Protein AF-A0A961Y3P7-F1 (afdb_monomer)

Foldseek 3Di:
DPQDQLVVQPQAARQFLAHLVLCVLLVVLLVLLVCCLVPVVSLVVNLVDDDDDPLRCLVPVPDPRSVVSVSSLVVGDCLLNVQLVVLSVVLRVLSNVLSVVLNVCSVVVVSPVNVVSSVVNSVVSVVSSVSNVCSSNPNPSPPPPPPPPVPVVVVVVVVVPD

Structure (mmCIF, N/CA/C/O backbone):
data_AF-A0A961Y3P7-F1
#
_entry.id   AF-A0A961Y3P7-F1
#
loop_
_atom_site.group_PDB
_atom_site.id
_atom_site.type_symbol
_atom_site.label_atom_id
_atom_site.label_alt_id
_atom_site.label_comp_id
_atom_site.label_asym_id
_atom_site.label_entity_id
_atom_site.label_seq_id
_atom_site.pdbx_PDB_ins_code
_atom_site.Cartn_x
_atom_site.Cartn_y
_atom_site.Cartn_z
_atom_site.occupancy
_atom_site.B_iso_or_equiv
_atom_site.auth_seq_id
_atom_site.auth_comp_id
_atom_site.auth_asym_id
_atom_site.auth_atom_id
_atom_site.pdbx_PDB_model_num
ATOM 1 N N . MET A 1 1 ? 9.557 -11.667 -30.161 1.00 39.66 1 MET A N 1
ATOM 2 C CA . MET A 1 1 ? 8.606 -10.535 -30.118 1.00 39.66 1 MET A CA 1
ATOM 3 C C . MET A 1 1 ? 9.406 -9.276 -29.816 1.00 39.66 1 MET A C 1
ATOM 5 O O . MET A 1 1 ? 10.304 -9.382 -28.987 1.00 39.66 1 MET A O 1
ATOM 9 N N . PRO A 1 2 ? 9.182 -8.136 -30.489 1.00 46.34 2 PRO A N 1
ATOM 10 C CA . PRO A 1 2 ? 9.812 -6.886 -30.076 1.00 46.34 2 PRO A CA 1
ATOM 11 C C . PRO A 1 2 ? 9.304 -6.520 -28.675 1.00 46.34 2 PRO A C 1
ATOM 13 O O . PRO A 1 2 ? 8.097 -6.495 -28.451 1.00 46.34 2 PRO A O 1
ATOM 16 N N . VAL A 1 3 ? 10.219 -6.294 -27.732 1.00 52.75 3 VAL A N 1
ATOM 17 C CA . VAL A 1 3 ? 9.878 -5.805 -26.389 1.00 52.75 3 VAL A CA 1
ATOM 18 C C . VAL A 1 3 ? 9.357 -4.379 -26.564 1.00 52.75 3 VAL A C 1
ATOM 20 O O . VAL A 1 3 ? 10.079 -3.523 -27.085 1.00 52.75 3 VAL A O 1
ATOM 23 N N . ALA A 1 4 ? 8.090 -4.140 -26.222 1.00 57.50 4 ALA A N 1
ATOM 24 C CA . ALA A 1 4 ? 7.520 -2.798 -26.235 1.00 57.50 4 ALA A CA 1
ATOM 25 C C . ALA A 1 4 ? 8.372 -1.888 -25.338 1.00 57.50 4 ALA A C 1
ATOM 27 O O . ALA A 1 4 ? 8.788 -2.291 -24.251 1.00 57.50 4 ALA A O 1
ATOM 28 N N . ARG A 1 5 ? 8.685 -0.672 -25.797 1.00 72.94 5 ARG A N 1
ATOM 29 C CA . ARG A 1 5 ? 9.415 0.282 -24.954 1.00 72.94 5 ARG A CA 1
ATOM 30 C C . ARG A 1 5 ? 8.446 0.766 -23.876 1.00 72.94 5 ARG A C 1
ATOM 32 O O . ARG A 1 5 ? 7.313 1.085 -24.208 1.00 72.94 5 ARG A O 1
ATOM 39 N N . PHE A 1 6 ? 8.881 0.886 -22.620 1.00 83.88 6 PHE A N 1
ATOM 40 C CA . PHE A 1 6 ? 8.002 1.290 -21.505 1.00 83.88 6 PHE A CA 1
ATOM 41 C C . PHE A 1 6 ? 7.216 2.576 -21.771 1.00 83.88 6 PHE A C 1
ATOM 43 O O . PHE A 1 6 ? 6.060 2.676 -21.394 1.00 83.88 6 PHE A O 1
ATOM 50 N N . LYS A 1 7 ? 7.817 3.528 -22.496 1.00 80.38 7 LYS A N 1
ATOM 51 C CA . LYS A 1 7 ? 7.170 4.779 -22.923 1.00 80.38 7 LYS A CA 1
ATOM 52 C C . LYS A 1 7 ? 5.889 4.599 -23.758 1.00 80.38 7 LYS A C 1
ATOM 54 O O . LYS A 1 7 ? 5.156 5.564 -23.927 1.00 80.38 7 LYS A O 1
ATOM 59 N N . ASP A 1 8 ? 5.683 3.418 -24.335 1.00 86.31 8 ASP A N 1
ATOM 60 C CA . ASP A 1 8 ? 4.530 3.092 -25.174 1.00 86.31 8 ASP A CA 1
ATOM 61 C C . ASP A 1 8 ? 3.420 2.393 -24.353 1.00 86.31 8 ASP A C 1
ATOM 63 O O . ASP A 1 8 ? 2.361 2.087 -24.898 1.00 86.31 8 ASP A O 1
ATOM 67 N N . VAL A 1 9 ? 3.649 2.139 -23.054 1.00 87.62 9 VAL A N 1
ATOM 68 C CA . VAL A 1 9 ? 2.677 1.553 -22.120 1.00 87.62 9 VAL A CA 1
ATOM 69 C C . VAL A 1 9 ? 2.064 2.668 -21.274 1.00 87.62 9 VAL A C 1
ATOM 71 O O . VAL A 1 9 ? 2.756 3.364 -20.533 1.00 87.62 9 VAL A O 1
ATOM 74 N N . GLU A 1 10 ? 0.752 2.851 -21.394 1.00 90.81 10 GLU A N 1
ATOM 75 C CA . GLU A 1 10 ? 0.012 3.861 -20.636 1.00 90.81 10 GLU A CA 1
ATOM 76 C C . GLU A 1 10 ? 0.104 3.607 -19.122 1.00 90.81 10 GLU A C 1
ATOM 78 O O . GLU A 1 10 ? 0.068 2.466 -18.668 1.00 90.81 10 GLU A O 1
ATOM 83 N N . GLY A 1 11 ? 0.257 4.675 -18.334 1.00 88.31 11 GLY A N 1
ATOM 84 C CA . GLY A 1 11 ? 0.336 4.598 -16.870 1.00 88.31 11 GLY A CA 1
ATOM 85 C C . GLY A 1 11 ? 1.658 4.060 -16.310 1.00 88.31 11 GLY A C 1
ATOM 86 O O . GLY A 1 11 ? 1.851 4.091 -15.097 1.00 88.31 11 GLY A O 1
ATOM 87 N N . VAL A 1 12 ? 2.584 3.615 -17.164 1.00 94.75 12 VAL A N 1
ATOM 88 C CA . VAL A 1 12 ? 3.899 3.108 -16.758 1.00 94.75 12 VAL A CA 1
ATOM 89 C C . VAL A 1 12 ? 4.964 4.189 -16.882 1.00 94.75 12 VAL A C 1
ATOM 91 O O . VAL A 1 12 ? 5.076 4.889 -17.889 1.00 94.75 12 VAL A O 1
ATOM 94 N N . HIS A 1 13 ? 5.813 4.294 -15.865 1.00 94.75 13 HIS A N 1
ATOM 95 C CA . HIS A 1 13 ? 6.936 5.211 -15.891 1.00 94.75 13 HIS A CA 1
ATOM 96 C C . HIS A 1 13 ? 8.037 4.716 -16.859 1.00 94.75 13 HIS A C 1
ATOM 98 O O . HIS A 1 13 ? 8.512 3.579 -16.751 1.00 94.75 13 HIS A O 1
ATOM 104 N N . PRO A 1 14 ? 8.503 5.562 -17.801 1.00 92.56 14 PRO A N 1
ATOM 105 C CA . PRO A 1 14 ? 9.305 5.128 -18.950 1.00 92.56 14 PRO A CA 1
ATOM 106 C C . PRO A 1 14 ? 10.715 4.637 -18.600 1.00 92.56 14 PRO A C 1
ATOM 108 O O . PRO A 1 14 ? 11.341 3.970 -19.423 1.00 92.56 14 PRO A O 1
ATOM 111 N N . GLN A 1 15 ? 11.230 4.978 -17.416 1.00 91.81 15 GLN A N 1
ATOM 112 C CA . GLN A 1 15 ? 12.548 4.540 -16.941 1.00 91.81 15 GLN A CA 1
ATOM 113 C C . GLN A 1 15 ? 12.474 3.268 -16.094 1.00 91.81 15 GLN A C 1
ATOM 115 O O . GLN A 1 15 ? 13.384 2.444 -16.143 1.00 91.81 15 GLN A O 1
ATOM 120 N N . THR A 1 16 ? 11.419 3.124 -15.295 1.00 94.56 16 THR A N 1
ATOM 121 C CA . THR A 1 16 ? 11.357 2.115 -14.229 1.00 94.56 16 THR A CA 1
ATOM 122 C C . THR A 1 16 ? 10.473 0.936 -14.603 1.00 94.56 16 THR A C 1
ATOM 124 O O . THR A 1 16 ? 10.666 -0.136 -14.048 1.00 94.56 16 THR A O 1
ATOM 127 N N . GLY A 1 17 ? 9.536 1.097 -15.545 1.00 94.81 17 GLY A N 1
ATOM 128 C CA . GLY A 1 17 ? 8.580 0.045 -15.896 1.00 94.81 17 GLY A CA 1
ATOM 129 C C . GLY A 1 17 ? 7.466 -0.146 -14.857 1.00 94.81 17 GLY A C 1
ATOM 130 O O . GLY A 1 17 ? 6.709 -1.106 -14.960 1.00 94.81 17 GLY A O 1
ATOM 131 N N . LEU A 1 18 ? 7.352 0.760 -13.876 1.00 96.50 18 LEU A N 1
ATOM 132 C CA . LEU A 1 18 ? 6.391 0.689 -12.770 1.00 96.50 18 LEU A CA 1
ATOM 133 C C . LEU A 1 18 ? 5.235 1.679 -12.968 1.00 96.50 18 LEU A C 1
ATOM 135 O O . LEU A 1 18 ? 5.447 2.785 -13.467 1.00 96.50 18 LEU A O 1
ATOM 139 N N . ALA A 1 19 ? 4.029 1.299 -12.549 1.00 96.31 19 ALA A N 1
ATOM 140 C CA . ALA A 1 19 ? 2.827 2.125 -12.616 1.00 96.31 19 ALA A CA 1
ATOM 141 C C . ALA A 1 19 ? 2.395 2.609 -11.226 1.00 96.31 19 ALA A C 1
ATOM 143 O O . ALA A 1 19 ? 2.352 1.837 -10.268 1.00 96.31 19 ALA A O 1
ATOM 144 N N . THR A 1 20 ? 2.027 3.889 -11.130 1.00 94.06 20 THR A N 1
ATOM 145 C CA . THR A 1 20 ? 1.527 4.506 -9.888 1.00 94.06 20 THR A CA 1
ATOM 146 C C . THR A 1 20 ? 0.166 3.976 -9.464 1.00 94.06 20 THR A C 1
ATOM 148 O O . THR A 1 20 ? -0.135 3.992 -8.275 1.00 94.06 20 THR A O 1
ATOM 151 N N . ASP A 1 21 ? -0.628 3.470 -10.412 1.00 95.88 21 ASP A N 1
ATOM 152 C CA . ASP A 1 21 ? -1.950 2.896 -10.149 1.00 95.88 21 ASP A CA 1
ATOM 153 C C . ASP A 1 21 ? -1.903 1.741 -9.138 1.00 95.88 21 ASP A C 1
ATOM 155 O O . ASP A 1 21 ? -2.844 1.560 -8.371 1.00 95.88 21 ASP A O 1
ATOM 159 N N . TYR A 1 22 ? -0.772 1.031 -9.041 1.00 97.31 22 TYR A N 1
ATOM 160 C CA . TYR A 1 22 ? -0.578 0.020 -8.005 1.00 97.31 22 TYR A CA 1
ATOM 161 C C . TYR A 1 22 ? -0.779 0.576 -6.591 1.00 97.31 22 TYR A C 1
ATOM 163 O O . TYR A 1 22 ? -1.322 -0.112 -5.739 1.00 97.31 22 TYR A O 1
ATOM 171 N N . LEU A 1 23 ? -0.402 1.829 -6.324 1.00 97.06 23 LEU A N 1
ATOM 172 C CA . LEU A 1 23 ? -0.528 2.416 -4.986 1.00 97.06 23 LEU A CA 1
ATOM 173 C C . LEU A 1 23 ? -1.983 2.668 -4.572 1.00 97.06 23 LEU A C 1
ATOM 175 O O . LEU A 1 23 ? -2.238 2.914 -3.396 1.00 97.06 23 LEU A O 1
ATOM 179 N N . ASN A 1 24 ? -2.942 2.598 -5.501 1.00 94.75 24 ASN A N 1
ATOM 180 C CA . ASN A 1 24 ? -4.341 2.908 -5.214 1.00 94.75 24 ASN A CA 1
ATOM 181 C C . ASN A 1 24 ? -4.946 1.969 -4.166 1.00 94.75 24 ASN A C 1
ATOM 183 O O . ASN A 1 24 ? -5.584 2.462 -3.241 1.00 94.75 24 ASN A O 1
ATOM 187 N N . HIS A 1 25 ? -4.667 0.663 -4.221 1.00 94.12 25 HIS A N 1
ATOM 188 C CA . HIS A 1 25 ? -5.220 -0.273 -3.233 1.00 94.12 25 HIS A CA 1
ATOM 189 C C . HIS A 1 25 ? -4.667 -0.053 -1.811 1.00 94.12 25 HIS A C 1
ATOM 191 O O . HIS A 1 25 ? -5.340 -0.382 -0.835 1.00 94.12 25 HIS A O 1
ATOM 197 N N . TYR A 1 26 ? -3.478 0.553 -1.677 1.00 97.81 26 TYR A N 1
ATOM 198 C CA . TYR A 1 26 ? -2.957 0.996 -0.382 1.00 97.81 26 TYR A CA 1
ATOM 199 C C . TYR A 1 26 ? -3.518 2.360 0.043 1.00 97.81 26 TYR A C 1
ATOM 201 O O . TYR A 1 26 ? -3.791 2.592 1.218 1.00 97.81 26 TYR A O 1
ATOM 209 N N . ASN A 1 27 ? -3.713 3.285 -0.898 1.00 97.12 27 ASN A N 1
ATOM 210 C CA . ASN A 1 27 ? -4.366 4.559 -0.595 1.00 97.12 27 ASN A CA 1
ATOM 211 C C . ASN A 1 27 ? -5.794 4.334 -0.074 1.00 97.12 27 ASN A C 1
ATOM 213 O O . ASN A 1 27 ? -6.220 5.022 0.847 1.00 97.12 27 ASN A O 1
ATOM 217 N N . GLU A 1 28 ? -6.513 3.353 -0.623 1.00 96.50 28 GLU A N 1
ATOM 218 C CA . GLU A 1 28 ? -7.841 2.945 -0.157 1.00 96.50 28 GLU A CA 1
ATOM 219 C C . GLU A 1 28 ? -7.825 2.463 1.299 1.00 96.50 28 GLU A C 1
ATOM 221 O O . GLU A 1 28 ? -8.610 2.969 2.102 1.00 96.50 28 GLU A O 1
ATOM 226 N N . ILE A 1 29 ? -6.900 1.569 1.677 1.00 96.88 29 ILE A N 1
ATOM 227 C CA . ILE A 1 29 ? -6.816 1.096 3.069 1.00 96.88 29 ILE A CA 1
ATOM 228 C C . ILE A 1 29 ? -6.387 2.210 4.030 1.00 96.88 29 ILE A C 1
ATOM 230 O O . ILE A 1 29 ? -6.935 2.316 5.123 1.00 96.88 29 ILE A O 1
ATOM 234 N N . VAL A 1 30 ? -5.481 3.102 3.613 1.00 97.75 30 VAL A N 1
ATOM 235 C CA . VAL A 1 30 ? -5.082 4.282 4.400 1.00 97.75 30 VAL A CA 1
ATOM 236 C C . VAL A 1 30 ? -6.268 5.223 4.625 1.00 97.75 30 VAL A C 1
ATOM 238 O O . VAL A 1 30 ? -6.436 5.734 5.728 1.00 97.75 30 VAL A O 1
ATOM 241 N N . MET A 1 31 ? -7.109 5.443 3.610 1.00 97.19 31 MET A N 1
ATOM 242 C CA . MET A 1 31 ? -8.325 6.248 3.765 1.00 97.19 31 MET A CA 1
ATOM 243 C C . MET A 1 31 ? -9.334 5.596 4.715 1.00 97.19 31 MET A C 1
ATOM 245 O O . MET A 1 31 ? -9.944 6.303 5.509 1.00 97.19 31 MET A O 1
ATOM 249 N N . LEU A 1 32 ? -9.513 4.272 4.657 1.00 97.75 32 LEU A N 1
ATOM 250 C CA . LEU A 1 32 ? -10.419 3.562 5.565 1.00 97.75 32 LEU A CA 1
ATOM 251 C C . LEU A 1 32 ? -9.906 3.559 7.010 1.00 97.75 32 LEU A C 1
ATOM 253 O O . LEU A 1 32 ? -10.683 3.808 7.928 1.00 97.75 32 LEU A O 1
ATOM 257 N N . LEU A 1 33 ? -8.603 3.343 7.214 1.00 98.06 33 LEU A N 1
ATOM 258 C CA . LEU A 1 33 ? -7.962 3.398 8.532 1.00 98.06 33 LEU A CA 1
ATOM 259 C C . LEU A 1 33 ? -8.155 4.760 9.214 1.00 98.06 33 LEU A C 1
ATOM 261 O O . LEU A 1 33 ? -8.446 4.802 10.405 1.00 98.06 33 LEU A O 1
ATOM 265 N N . ASP A 1 34 ? -8.064 5.859 8.460 1.00 98.06 34 ASP A N 1
ATOM 266 C CA . ASP A 1 34 ? -8.275 7.231 8.957 1.00 98.06 34 ASP A CA 1
ATOM 267 C C . ASP A 1 34 ? -9.689 7.460 9.519 1.00 98.06 34 ASP A C 1
ATOM 269 O O . ASP A 1 34 ? -9.892 8.305 10.390 1.00 98.06 34 ASP A O 1
ATOM 273 N N . LEU A 1 35 ? -10.675 6.676 9.067 1.00 98.00 35 LEU A N 1
ATOM 274 C CA . LEU A 1 35 ? -12.050 6.758 9.556 1.00 98.00 35 LEU A CA 1
ATOM 275 C C . LEU A 1 35 ? -12.276 5.973 10.852 1.00 98.00 35 LEU A C 1
ATOM 277 O O . LEU A 1 35 ? -13.166 6.347 11.615 1.00 98.00 35 LEU A O 1
ATOM 281 N N . VAL A 1 36 ? -11.478 4.938 11.142 1.00 98.31 36 VAL A N 1
ATOM 282 C CA . VAL A 1 36 ? -11.707 4.002 12.263 1.00 98.31 36 VAL A CA 1
ATOM 283 C C . VAL A 1 36 ? -11.878 4.693 13.627 1.00 98.31 36 VAL A C 1
ATOM 285 O O . VAL A 1 36 ? -12.805 4.327 14.348 1.00 98.31 36 VAL A O 1
ATOM 288 N N . PRO A 1 37 ? -11.089 5.719 14.014 1.00 97.88 37 PRO A N 1
ATOM 289 C CA . PRO A 1 37 ? -11.277 6.379 15.308 1.00 97.88 37 PRO A CA 1
ATOM 290 C C . PRO A 1 37 ? -12.639 7.071 15.462 1.00 97.88 37 PRO A C 1
ATOM 292 O O . PRO A 1 37 ? -13.156 7.181 16.572 1.00 97.88 37 PRO A O 1
ATOM 295 N N . ALA A 1 38 ? -13.218 7.554 14.358 1.00 97.56 38 ALA A N 1
ATOM 296 C CA . ALA A 1 38 ? -14.527 8.205 14.343 1.00 97.56 38 ALA A CA 1
ATOM 297 C C . ALA A 1 38 ? -15.675 7.225 14.041 1.00 97.56 38 ALA A C 1
ATOM 299 O O . ALA A 1 38 ? -16.805 7.460 14.469 1.00 97.56 38 ALA A O 1
ATOM 300 N N . MET A 1 39 ? -15.381 6.157 13.301 1.00 97.38 39 MET A N 1
ATOM 301 C CA . MET A 1 39 ? -1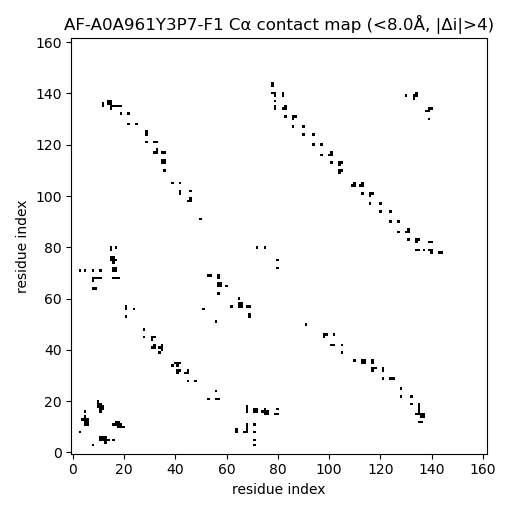6.311 5.138 12.815 1.00 97.38 39 MET A CA 1
ATOM 302 C C . MET A 1 39 ? -15.683 3.745 12.996 1.00 97.38 39 MET A C 1
ATOM 304 O O . MET A 1 39 ? -15.157 3.178 12.033 1.00 97.38 39 MET A O 1
ATOM 308 N N . PRO A 1 40 ? -15.697 3.180 14.221 1.00 96.50 40 PRO A N 1
ATOM 309 C CA . PRO A 1 40 ? -15.061 1.895 14.501 1.00 96.50 40 PRO A CA 1
ATOM 310 C C . PRO A 1 40 ? -15.588 0.739 13.644 1.00 96.50 40 PRO A C 1
ATOM 312 O O . PRO A 1 40 ? -14.856 -0.211 13.405 1.00 96.50 40 PRO A O 1
ATOM 315 N N . GLU A 1 41 ? -16.816 0.823 13.123 1.00 96.31 41 GLU A N 1
ATOM 316 C CA . GLU A 1 41 ? -17.395 -0.150 12.188 1.00 96.31 41 GLU A CA 1
ATOM 317 C C . GLU A 1 41 ? -16.598 -0.305 10.882 1.00 96.31 41 GLU A C 1
ATOM 319 O O . GLU A 1 41 ? -16.627 -1.372 10.273 1.00 96.31 41 GLU A O 1
ATOM 324 N N . CYS A 1 42 ? -15.828 0.713 10.476 1.00 97.38 42 CYS A N 1
ATOM 325 C CA . CYS A 1 42 ? -14.943 0.627 9.313 1.00 97.38 42 CYS A CA 1
ATOM 326 C C . CYS A 1 42 ? -13.844 -0.433 9.488 1.00 97.38 42 CYS A C 1
ATOM 328 O O . CYS A 1 42 ? -13.248 -0.855 8.497 1.00 97.38 42 CYS A O 1
ATOM 330 N N . ILE A 1 43 ? -13.584 -0.899 10.718 1.00 97.94 43 ILE A N 1
ATOM 331 C CA . ILE A 1 43 ? -12.600 -1.952 10.973 1.00 97.94 43 ILE A CA 1
ATOM 332 C C . ILE A 1 43 ? -12.948 -3.267 10.272 1.00 97.94 43 ILE A C 1
ATOM 334 O O . ILE A 1 43 ? -12.040 -4.028 9.949 1.00 97.94 43 ILE A O 1
ATOM 338 N N . GLU A 1 44 ? -14.231 -3.537 10.007 1.00 97.19 44 GLU A N 1
ATOM 339 C CA . GLU A 1 44 ? -14.662 -4.739 9.285 1.00 97.19 44 GLU A CA 1
ATOM 340 C C . GLU A 1 44 ? -14.126 -4.731 7.846 1.00 97.19 44 GLU A C 1
ATOM 342 O O . GLU A 1 44 ? -13.528 -5.713 7.402 1.00 97.19 44 GLU A O 1
ATOM 347 N N . ASP A 1 45 ? -14.254 -3.597 7.151 1.00 97.75 45 ASP A N 1
ATOM 348 C CA . ASP A 1 45 ? -13.745 -3.419 5.788 1.00 97.75 45 ASP A CA 1
ATOM 349 C C . ASP A 1 45 ? -12.210 -3.409 5.759 1.00 97.75 45 ASP A C 1
ATOM 351 O O . ASP A 1 45 ? -11.596 -4.036 4.894 1.00 97.75 45 ASP A O 1
ATOM 355 N N . VAL A 1 46 ? -11.579 -2.749 6.739 1.00 97.62 46 VAL A N 1
ATOM 356 C CA . VAL A 1 46 ? -10.114 -2.733 6.894 1.00 97.62 46 VAL A CA 1
ATOM 357 C C . VAL A 1 46 ? -9.576 -4.149 7.130 1.00 97.62 46 VAL A C 1
ATOM 359 O O . VAL A 1 46 ? -8.570 -4.530 6.541 1.00 97.62 46 VAL A O 1
ATOM 362 N N . SER A 1 47 ? -10.259 -4.954 7.946 1.00 97.00 47 SER A N 1
ATOM 363 C CA . SER A 1 47 ? -9.851 -6.333 8.256 1.00 97.00 47 SER A CA 1
ATOM 364 C C . SER A 1 47 ? -10.119 -7.308 7.106 1.00 97.00 47 SER A C 1
ATOM 366 O O . SER A 1 47 ? -9.482 -8.357 7.024 1.00 97.00 47 SER A O 1
ATOM 368 N N . ALA A 1 48 ? -11.066 -6.987 6.220 1.00 96.44 48 ALA A N 1
ATOM 369 C CA . ALA A 1 48 ? -11.341 -7.759 5.010 1.00 96.44 48 ALA A CA 1
ATOM 370 C C . ALA A 1 48 ? -10.351 -7.455 3.872 1.00 96.44 48 ALA A C 1
ATOM 372 O O . ALA A 1 48 ? -10.229 -8.246 2.929 1.00 96.44 48 ALA A O 1
ATOM 373 N N . TRP A 1 49 ? -9.654 -6.318 3.940 1.00 96.19 49 TRP A N 1
ATOM 374 C CA . TRP A 1 49 ? -8.614 -5.971 2.983 1.00 96.19 49 TRP A CA 1
ATOM 375 C C . TRP A 1 49 ? -7.448 -6.961 3.066 1.00 96.19 49 TRP A C 1
ATOM 377 O O . TRP A 1 49 ? -7.037 -7.405 4.136 1.00 96.19 49 TRP A O 1
ATOM 387 N N . THR A 1 50 ? -6.897 -7.303 1.904 1.00 93.62 50 THR A N 1
ATOM 388 C CA . THR A 1 50 ? -5.714 -8.158 1.798 1.00 93.62 50 THR A CA 1
ATOM 389 C C . THR A 1 50 ? -4.718 -7.531 0.828 1.00 93.62 50 THR A C 1
ATOM 391 O O . THR A 1 50 ? -5.140 -6.980 -0.197 1.00 93.62 50 THR A O 1
ATOM 394 N N . PRO A 1 51 ? -3.410 -7.604 1.126 1.00 92.31 51 PRO A N 1
ATOM 395 C CA . PRO A 1 51 ? -2.389 -7.102 0.221 1.00 92.31 51 PRO A CA 1
ATOM 396 C C . PRO A 1 51 ? -2.410 -7.889 -1.089 1.00 92.31 51 PRO A C 1
ATOM 398 O O . PRO A 1 51 ? -2.669 -9.097 -1.107 1.00 92.31 51 PRO A O 1
ATOM 401 N N . LYS A 1 52 ? -2.123 -7.200 -2.196 1.00 94.75 52 LYS A N 1
ATOM 402 C CA . LYS A 1 52 ? -2.036 -7.809 -3.525 1.00 94.75 52 LYS A CA 1
ATOM 403 C C . LYS A 1 52 ? -0.649 -7.606 -4.100 1.00 94.75 52 LYS A C 1
ATOM 405 O O . LYS A 1 52 ? -0.099 -6.501 -4.077 1.00 94.75 52 LYS A O 1
ATOM 410 N N . SER A 1 53 ? -0.103 -8.654 -4.715 1.00 95.62 53 SER A N 1
ATOM 411 C CA . SER A 1 53 ? 1.092 -8.476 -5.535 1.00 95.62 53 SER A CA 1
ATOM 412 C C . SER A 1 53 ? 0.799 -7.527 -6.699 1.00 95.62 53 SER A C 1
ATOM 414 O O . SER A 1 53 ? -0.340 -7.393 -7.153 1.00 95.62 53 SER A O 1
ATOM 416 N N . TYR A 1 54 ? 1.846 -6.898 -7.236 1.00 96.75 54 TYR A N 1
ATOM 417 C CA . TYR A 1 54 ? 1.733 -6.005 -8.393 1.00 96.75 54 TYR A CA 1
ATOM 418 C C . TYR A 1 54 ? 0.957 -6.643 -9.551 1.00 96.75 54 TYR A C 1
ATOM 420 O O . TYR A 1 54 ? 0.066 -6.036 -10.141 1.00 96.75 54 TYR A O 1
ATOM 428 N N . VAL A 1 55 ? 1.259 -7.906 -9.846 1.00 96.19 55 VAL A N 1
ATOM 429 C CA . VAL A 1 55 ? 0.621 -8.643 -10.935 1.00 96.19 55 VAL A CA 1
ATOM 430 C C . VAL A 1 55 ? -0.844 -8.966 -10.624 1.00 96.19 55 VAL A C 1
ATOM 432 O O . VAL A 1 55 ? -1.679 -8.867 -11.519 1.00 96.19 55 VAL A O 1
ATOM 435 N N . GLU A 1 56 ? -1.178 -9.334 -9.385 1.00 96.38 56 GLU A N 1
ATOM 436 C CA . GLU A 1 56 ? -2.569 -9.585 -8.975 1.00 96.38 56 GLU A CA 1
ATOM 437 C C . GLU A 1 56 ? -3.414 -8.312 -9.033 1.00 96.38 56 GLU A C 1
ATOM 439 O O . GLU A 1 56 ? -4.500 -8.344 -9.605 1.00 96.38 56 GLU A O 1
ATOM 444 N N . HIS A 1 57 ? -2.893 -7.180 -8.541 1.00 96.06 57 HIS A N 1
ATOM 445 C CA . HIS A 1 57 ? -3.576 -5.881 -8.608 1.00 96.06 57 HIS A CA 1
ATOM 446 C C . HIS A 1 57 ? -4.019 -5.551 -10.035 1.00 96.06 57 HIS A C 1
ATOM 448 O O . HIS A 1 57 ? -5.194 -5.284 -10.275 1.00 96.06 57 HIS A O 1
ATOM 454 N N . PHE A 1 58 ? -3.106 -5.631 -11.009 1.00 95.94 58 PHE A N 1
ATOM 455 C CA . PHE A 1 58 ? -3.440 -5.302 -12.397 1.00 95.94 58 PHE A CA 1
ATOM 456 C C . PHE A 1 58 ? -4.290 -6.362 -13.097 1.00 95.94 58 PHE A C 1
ATOM 458 O O . PHE A 1 58 ? -5.082 -6.008 -13.966 1.00 95.94 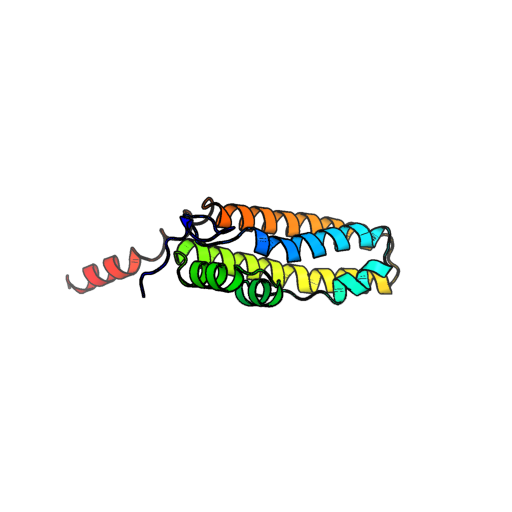58 PHE A O 1
ATOM 465 N N . ARG A 1 59 ? -4.169 -7.646 -12.734 1.00 94.44 59 ARG A N 1
ATOM 466 C CA . ARG A 1 59 ? -5.068 -8.690 -13.258 1.00 94.44 59 ARG A CA 1
ATOM 467 C C . ARG A 1 59 ? -6.507 -8.474 -12.799 1.00 94.44 59 ARG A C 1
ATOM 469 O O . ARG A 1 59 ? -7.426 -8.670 -13.592 1.00 94.44 59 ARG A O 1
ATOM 476 N N . ASP A 1 60 ? -6.687 -8.037 -11.558 1.00 93.88 60 ASP A N 1
ATOM 477 C CA . ASP A 1 60 ? -8.002 -7.851 -10.948 1.00 93.88 60 ASP A CA 1
ATOM 478 C C . ASP A 1 60 ? -8.619 -6.470 -11.228 1.00 93.88 60 ASP A C 1
ATOM 480 O O . ASP A 1 60 ? -9.824 -6.298 -11.051 1.00 93.88 60 ASP A O 1
ATOM 484 N N . SER A 1 61 ? -7.833 -5.480 -11.671 1.00 89.38 61 SER A N 1
ATOM 485 C CA . SER A 1 61 ? -8.292 -4.089 -11.832 1.00 89.38 61 SER A CA 1
ATOM 486 C C . SER A 1 61 ? -9.294 -3.871 -12.972 1.00 89.38 61 SER A C 1
ATOM 488 O O . SER A 1 61 ? -9.949 -2.831 -13.032 1.00 89.38 61 SER A O 1
ATOM 490 N N . GLY A 1 62 ? -9.409 -4.818 -13.911 1.00 88.94 62 GLY A N 1
ATOM 491 C CA . GLY A 1 62 ? -10.269 -4.687 -15.094 1.00 88.94 62 GLY A CA 1
ATOM 492 C C . GLY A 1 62 ? -9.777 -3.658 -16.122 1.00 88.94 62 GLY A C 1
ATOM 493 O O . GLY A 1 62 ? -10.497 -3.343 -17.073 1.00 88.94 62 GLY A O 1
ATOM 494 N N . LEU A 1 63 ? -8.558 -3.134 -15.962 1.00 85.94 63 LEU A N 1
ATOM 495 C CA . LEU A 1 63 ? -7.957 -2.191 -16.900 1.00 85.94 63 LEU A CA 1
ATOM 496 C C . LEU A 1 63 ? -7.594 -2.891 -18.217 1.00 85.94 63 LEU A C 1
ATOM 498 O O . LEU A 1 63 ? -6.874 -3.886 -18.233 1.00 85.94 63 LEU A O 1
ATOM 502 N N . GLY A 1 64 ? -7.991 -2.308 -19.353 1.00 89.75 64 GLY A N 1
ATOM 503 C CA . GLY A 1 64 ? -7.637 -2.829 -20.685 1.00 89.75 64 GLY A CA 1
ATOM 504 C C . GLY A 1 64 ? -6.133 -2.813 -21.000 1.00 89.75 64 GLY A C 1
ATOM 505 O O . GLY A 1 64 ? -5.710 -3.381 -22.003 1.00 89.75 64 GLY A O 1
ATOM 506 N N . ILE A 1 65 ? -5.331 -2.170 -20.146 1.00 88.94 65 ILE A N 1
ATOM 507 C CA . ILE A 1 65 ? -3.871 -2.060 -20.247 1.00 88.94 65 ILE A CA 1
ATOM 508 C C . ILE A 1 65 ? -3.116 -3.057 -19.353 1.00 88.94 65 ILE A C 1
ATOM 510 O O . ILE A 1 65 ? -1.886 -3.062 -19.379 1.00 88.94 65 ILE A O 1
ATOM 514 N N . ALA A 1 66 ? -3.817 -3.898 -18.580 1.00 93.25 66 ALA A N 1
ATOM 515 C CA . ALA A 1 66 ? -3.226 -4.772 -17.562 1.00 93.25 66 ALA A CA 1
ATOM 516 C C . ALA A 1 66 ? -2.049 -5.612 -18.087 1.00 93.25 66 ALA A C 1
ATOM 518 O O . ALA A 1 66 ? -0.961 -5.569 -17.513 1.00 93.25 66 ALA A O 1
ATOM 519 N N . ASP A 1 67 ? -2.221 -6.298 -19.221 1.00 93.56 67 ASP A N 1
ATOM 520 C CA . ASP A 1 67 ? -1.165 -7.130 -19.817 1.00 93.56 67 ASP A CA 1
ATOM 521 C C . ASP A 1 67 ? 0.091 -6.317 -20.172 1.00 93.56 67 ASP A C 1
ATOM 523 O O . ASP A 1 67 ? 1.216 -6.779 -19.982 1.00 93.56 67 ASP A O 1
ATOM 527 N N . GLY A 1 68 ? -0.090 -5.084 -20.659 1.00 93.88 68 GLY A N 1
ATOM 528 C CA . GLY A 1 68 ? 1.013 -4.183 -20.989 1.00 93.88 68 GLY A CA 1
ATOM 529 C C . GLY A 1 68 ? 1.772 -3.717 -19.748 1.00 93.88 68 GLY A C 1
ATOM 530 O O . GLY A 1 68 ? 3.003 -3.712 -19.746 1.00 93.88 68 GLY A O 1
ATOM 531 N N . VAL A 1 69 ? 1.046 -3.377 -18.680 1.00 95.31 69 VAL A N 1
ATOM 532 C CA . VAL A 1 69 ? 1.626 -2.952 -17.397 1.00 95.31 69 VAL A CA 1
ATOM 533 C C . VAL A 1 69 ? 2.387 -4.100 -16.728 1.00 95.31 69 VAL A C 1
ATOM 535 O O . VAL A 1 69 ? 3.502 -3.901 -16.245 1.00 95.31 69 VAL A O 1
ATOM 538 N N . ILE A 1 70 ? 1.828 -5.313 -16.746 1.00 96.00 70 ILE A N 1
ATOM 539 C CA . ILE A 1 70 ? 2.466 -6.514 -16.191 1.00 96.00 70 ILE A CA 1
ATOM 540 C C . ILE A 1 70 ? 3.743 -6.847 -16.969 1.00 96.00 70 ILE A C 1
ATOM 542 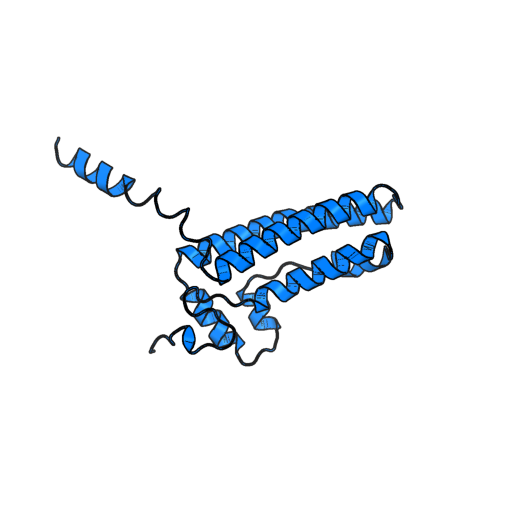O O . ILE A 1 70 ? 4.796 -7.030 -16.362 1.00 96.00 70 ILE A O 1
ATOM 546 N N . ALA A 1 71 ? 3.694 -6.848 -18.305 1.00 94.94 71 ALA A N 1
ATOM 547 C CA . ALA A 1 71 ? 4.873 -7.113 -19.130 1.00 94.94 71 ALA A CA 1
ATOM 548 C C . ALA A 1 71 ? 5.983 -6.063 -18.927 1.00 94.94 71 ALA A C 1
ATOM 550 O O . ALA A 1 71 ? 7.175 -6.398 -18.951 1.00 94.94 71 ALA A O 1
ATOM 551 N N . ALA A 1 72 ? 5.607 -4.797 -18.712 1.00 95.31 72 ALA A N 1
ATOM 552 C CA . ALA A 1 72 ? 6.553 -3.733 -18.393 1.00 95.31 72 ALA A CA 1
ATOM 553 C C . ALA A 1 72 ? 7.232 -3.964 -17.035 1.00 95.31 72 ALA A C 1
ATOM 555 O O . ALA A 1 72 ? 8.457 -3.887 -16.957 1.00 95.31 72 ALA A O 1
ATOM 556 N N . TYR A 1 73 ? 6.464 -4.333 -16.008 1.00 96.06 73 TYR A N 1
ATOM 557 C CA . TYR A 1 73 ? 6.988 -4.690 -14.688 1.00 96.06 73 TYR A CA 1
ATOM 558 C C . TYR A 1 73 ? 7.906 -5.921 -14.734 1.00 96.06 73 TYR A C 1
ATOM 560 O O . TYR A 1 73 ? 8.989 -5.922 -14.151 1.00 96.06 73 TYR A O 1
ATOM 568 N N . GLU A 1 74 ? 7.542 -6.964 -15.481 1.00 95.00 74 GLU A N 1
ATOM 569 C CA . GLU A 1 74 ? 8.372 -8.169 -15.627 1.00 95.00 74 GLU A CA 1
ATOM 570 C C . GLU A 1 74 ? 9.717 -7.882 -16.310 1.00 95.00 74 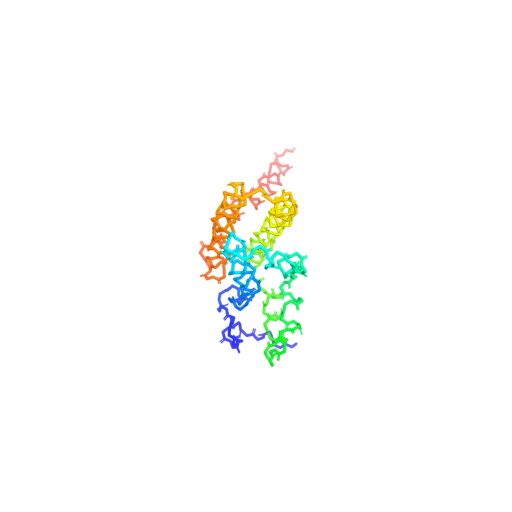GLU A C 1
ATOM 572 O O . GLU A 1 74 ? 10.720 -8.532 -15.997 1.00 95.00 74 GLU A O 1
ATOM 577 N N . SER A 1 75 ? 9.736 -6.886 -17.200 1.00 94.25 75 SER A N 1
ATOM 578 C CA . SER A 1 75 ? 10.919 -6.438 -17.942 1.00 94.25 75 SER A CA 1
ATOM 579 C C . SER A 1 75 ? 11.654 -5.267 -17.273 1.00 94.25 75 SER A C 1
ATOM 581 O O . SER A 1 75 ? 12.673 -4.817 -17.803 1.00 94.25 75 SER A O 1
ATOM 583 N N . ALA A 1 76 ? 11.146 -4.751 -16.148 1.00 94.12 76 ALA A N 1
ATOM 584 C CA . ALA A 1 76 ? 11.696 -3.598 -15.444 1.00 94.12 76 ALA A CA 1
ATOM 585 C C . ALA A 1 76 ? 13.159 -3.831 -15.027 1.00 94.12 76 ALA A C 1
ATOM 587 O O . ALA A 1 76 ? 13.539 -4.965 -14.706 1.00 94.12 76 ALA A O 1
ATOM 588 N N . PRO A 1 77 ? 14.001 -2.779 -14.971 1.00 93.31 77 PRO A N 1
ATOM 589 C CA . PRO A 1 77 ? 15.359 -2.929 -14.470 1.00 93.31 77 PRO A CA 1
ATOM 590 C C . PRO A 1 77 ? 15.335 -3.498 -13.048 1.00 93.31 77 PRO A C 1
ATOM 592 O O . PRO A 1 77 ? 14.606 -3.003 -12.183 1.00 93.31 77 PRO A O 1
ATOM 595 N N . ARG A 1 78 ? 16.154 -4.532 -12.804 1.00 91.31 78 ARG A N 1
ATOM 596 C CA . ARG A 1 78 ? 16.174 -5.285 -11.534 1.00 91.31 78 ARG A CA 1
ATOM 597 C C . ARG A 1 78 ? 16.317 -4.377 -10.316 1.00 91.31 78 ARG A C 1
ATOM 599 O O . ARG A 1 78 ? 15.782 -4.688 -9.265 1.00 91.31 78 ARG A O 1
ATOM 606 N N . THR A 1 79 ? 17.021 -3.271 -10.475 1.00 89.56 79 THR A N 1
ATOM 607 C CA . THR A 1 79 ? 17.338 -2.293 -9.439 1.00 89.56 79 THR A CA 1
ATOM 608 C C . THR A 1 79 ? 16.094 -1.570 -8.927 1.00 89.56 79 THR A C 1
ATOM 610 O O . THR A 1 79 ? 15.900 -1.473 -7.722 1.00 89.56 79 THR A O 1
ATOM 613 N N . TYR A 1 80 ? 15.195 -1.154 -9.824 1.00 93.75 80 TYR A N 1
ATOM 614 C CA . TYR A 1 80 ? 13.904 -0.573 -9.448 1.00 93.75 80 TYR A CA 1
ATOM 615 C C . TYR A 1 80 ? 12.933 -1.639 -8.959 1.00 93.75 80 TYR A C 1
ATOM 617 O O . TYR A 1 80 ? 12.293 -1.451 -7.930 1.00 93.75 80 TYR A O 1
ATOM 625 N N . ARG A 1 81 ? 12.846 -2.772 -9.669 1.00 94.62 81 ARG A N 1
ATOM 626 C CA . ARG A 1 81 ? 11.898 -3.834 -9.317 1.00 94.62 81 ARG A CA 1
ATOM 627 C C . ARG A 1 81 ? 12.199 -4.445 -7.948 1.00 94.62 81 ARG A C 1
ATOM 629 O O . ARG A 1 81 ? 11.295 -4.574 -7.141 1.00 94.62 81 ARG A O 1
ATOM 636 N N . ALA A 1 82 ? 13.461 -4.763 -7.657 1.00 94.06 82 ALA A N 1
ATOM 637 C CA . ALA A 1 82 ? 13.843 -5.343 -6.371 1.00 94.06 82 ALA A CA 1
ATOM 638 C C . ALA A 1 82 ? 13.620 -4.368 -5.207 1.00 94.06 82 ALA A C 1
ATOM 640 O O . ALA A 1 82 ? 13.069 -4.777 -4.189 1.00 94.06 82 ALA A O 1
ATOM 641 N N . ALA A 1 83 ? 13.990 -3.092 -5.368 1.00 94.75 83 ALA A N 1
ATOM 642 C CA . ALA A 1 83 ? 13.741 -2.070 -4.350 1.00 94.75 83 ALA A CA 1
ATOM 643 C C . ALA A 1 83 ? 12.236 -1.878 -4.098 1.00 94.75 83 ALA A C 1
ATOM 645 O O . ALA A 1 83 ? 11.800 -1.752 -2.952 1.00 94.75 83 ALA A O 1
ATOM 646 N N . PHE A 1 84 ? 11.438 -1.888 -5.168 1.00 97.06 84 PHE A N 1
ATOM 647 C CA . PHE A 1 84 ? 9.986 -1.799 -5.090 1.00 97.06 84 PHE A CA 1
ATOM 648 C C . PHE A 1 84 ? 9.389 -2.998 -4.351 1.00 97.06 84 PHE A C 1
ATOM 650 O O . PHE A 1 84 ? 8.730 -2.809 -3.335 1.00 97.06 84 PHE A O 1
ATOM 657 N N . ASP A 1 85 ? 9.683 -4.220 -4.799 1.00 96.88 85 ASP A N 1
ATOM 658 C CA . ASP A 1 85 ? 9.156 -5.454 -4.207 1.00 96.88 85 ASP A CA 1
ATOM 659 C C . ASP A 1 85 ? 9.583 -5.618 -2.741 1.00 96.88 85 ASP A C 1
ATOM 661 O O . ASP A 1 85 ? 8.825 -6.136 -1.923 1.00 96.88 85 ASP A O 1
ATOM 665 N N . ALA A 1 86 ? 10.800 -5.185 -2.391 1.00 96.50 86 ALA A N 1
ATOM 666 C CA . ALA A 1 86 ? 11.263 -5.158 -1.008 1.00 96.50 86 ALA A CA 1
ATOM 667 C C . ALA A 1 86 ? 10.445 -4.178 -0.159 1.00 96.50 86 ALA A C 1
ATOM 669 O O . ALA A 1 86 ? 9.964 -4.555 0.902 1.00 96.50 86 ALA A O 1
ATOM 670 N N . THR A 1 87 ? 10.218 -2.963 -0.662 1.00 97.25 87 THR A N 1
ATOM 671 C CA . THR A 1 87 ? 9.439 -1.940 0.050 1.00 97.25 87 THR A CA 1
ATOM 672 C C . THR A 1 87 ? 7.964 -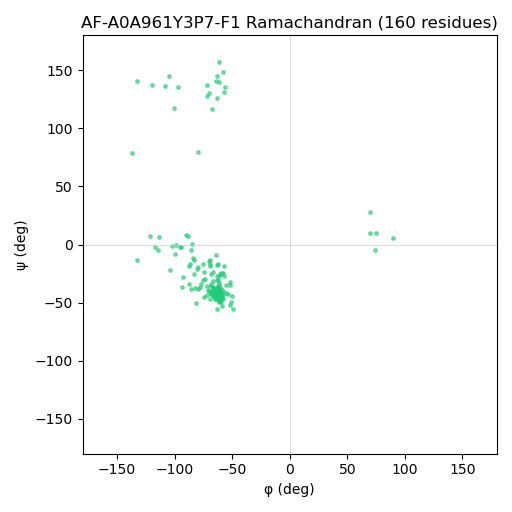2.330 0.190 1.00 97.25 87 THR A C 1
ATOM 674 O O . THR A 1 87 ? 7.363 -2.068 1.225 1.00 97.25 87 THR A O 1
ATOM 677 N N . VAL A 1 88 ? 7.380 -2.979 -0.823 1.00 97.88 88 VAL A N 1
ATOM 678 C CA . VAL A 1 88 ? 6.021 -3.546 -0.757 1.00 97.88 88 VAL A CA 1
ATOM 679 C C . VAL A 1 88 ? 5.936 -4.601 0.340 1.00 97.88 88 VAL A C 1
ATOM 681 O O . VAL A 1 88 ? 5.052 -4.533 1.183 1.00 97.88 88 VAL A O 1
ATOM 684 N N . ARG A 1 89 ? 6.897 -5.531 0.383 1.00 97.56 89 ARG A N 1
ATOM 685 C CA . ARG A 1 89 ? 6.942 -6.559 1.427 1.00 97.56 89 ARG A CA 1
ATOM 686 C C . ARG A 1 89 ? 7.054 -5.951 2.824 1.00 97.56 89 ARG A C 1
ATOM 688 O O . ARG A 1 89 ? 6.328 -6.375 3.710 1.00 97.56 89 ARG A O 1
ATOM 695 N N . GLU A 1 90 ? 7.931 -4.963 3.009 1.00 97.62 90 GLU A N 1
ATOM 696 C CA . GLU A 1 90 ? 8.072 -4.244 4.284 1.00 97.62 90 GLU A CA 1
ATOM 697 C C . GLU A 1 90 ? 6.753 -3.578 4.706 1.00 97.62 90 GLU A C 1
ATOM 699 O O . GLU A 1 90 ? 6.374 -3.644 5.874 1.00 97.62 90 GLU A O 1
ATOM 704 N N . LEU A 1 91 ? 6.036 -2.966 3.757 1.00 98.00 91 LEU A N 1
ATOM 705 C CA . LEU A 1 91 ? 4.734 -2.355 4.012 1.00 98.00 91 LEU A CA 1
ATOM 706 C C . LEU A 1 91 ? 3.676 -3.400 4.396 1.00 98.00 91 LEU A C 1
ATOM 708 O O . LEU A 1 91 ? 2.937 -3.183 5.352 1.00 98.00 91 LEU A O 1
ATOM 712 N N . ASP A 1 92 ? 3.614 -4.532 3.696 1.00 97.38 92 ASP A N 1
ATOM 713 C CA . ASP A 1 92 ? 2.663 -5.610 3.993 1.00 97.38 92 ASP A CA 1
ATOM 714 C C . ASP A 1 92 ? 2.937 -6.247 5.366 1.00 97.38 92 ASP A C 1
ATOM 716 O O . ASP A 1 92 ? 2.014 -6.449 6.159 1.00 97.38 92 ASP A O 1
ATOM 720 N N . GLU A 1 93 ? 4.211 -6.518 5.673 1.00 96.75 93 GLU A N 1
ATOM 721 C CA . GLU A 1 93 ? 4.666 -7.049 6.967 1.00 96.75 93 GLU A CA 1
ATOM 722 C C . GLU 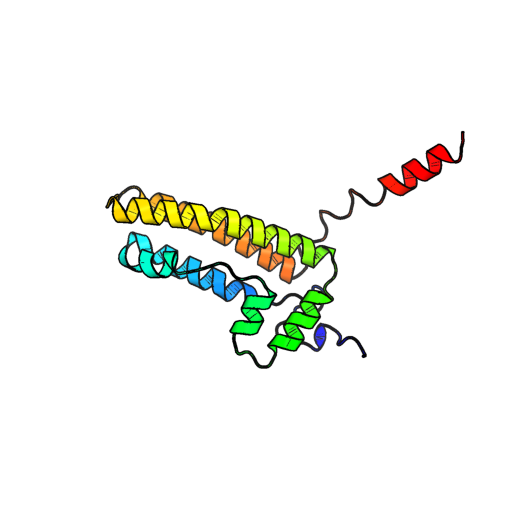A 1 93 ? 4.386 -6.081 8.125 1.00 96.75 93 GLU A C 1
ATOM 724 O O . GLU A 1 93 ? 4.203 -6.524 9.259 1.00 96.75 93 GLU A O 1
ATOM 729 N N . PHE A 1 94 ? 4.322 -4.777 7.846 1.00 97.69 94 PHE A N 1
ATOM 730 C CA . PHE A 1 94 ? 3.933 -3.751 8.807 1.00 97.69 94 PHE A CA 1
ATOM 731 C C . PHE A 1 94 ? 2.408 -3.630 8.966 1.00 97.69 94 PHE A C 1
ATOM 733 O O . PHE A 1 94 ? 1.905 -3.638 10.090 1.00 97.69 94 PHE A O 1
ATOM 740 N N . LEU A 1 95 ? 1.660 -3.522 7.862 1.00 97.81 95 LEU A N 1
ATOM 741 C CA . LEU A 1 95 ? 0.217 -3.262 7.892 1.00 97.81 95 LEU A CA 1
ATOM 742 C C . LEU A 1 95 ? -0.573 -4.423 8.485 1.00 97.81 95 LEU A C 1
ATOM 744 O O . LEU A 1 95 ? -1.521 -4.188 9.227 1.00 97.81 95 LEU A O 1
ATOM 748 N N . TYR A 1 96 ? -0.198 -5.665 8.180 1.00 95.50 96 TYR A N 1
ATOM 749 C CA . TYR A 1 96 ? -0.952 -6.832 8.630 1.00 95.50 96 TYR A CA 1
ATOM 750 C C . TYR A 1 96 ? -1.075 -6.929 10.168 1.00 95.50 96 TYR A C 1
ATOM 752 O O . TYR A 1 96 ? -2.201 -7.008 10.664 1.00 95.50 96 TYR A O 1
ATOM 760 N N . PRO A 1 97 ? 0.021 -6.884 10.957 1.00 96.75 97 PRO A N 1
ATOM 761 C CA . PRO A 1 97 ? -0.088 -6.872 12.414 1.00 96.75 97 PRO A CA 1
ATOM 762 C C . PRO A 1 97 ? -0.697 -5.573 12.960 1.00 96.75 97 PRO A C 1
ATOM 764 O O . PRO A 1 97 ? -1.436 -5.639 13.937 1.00 96.75 97 PRO A O 1
ATOM 767 N N . ALA A 1 98 ? -0.445 -4.416 12.337 1.00 97.81 98 ALA A N 1
ATOM 768 C CA . ALA A 1 98 ? -1.017 -3.146 12.788 1.00 97.81 98 ALA A CA 1
ATOM 769 C C . ALA A 1 98 ? -2.551 -3.125 12.666 1.00 97.81 98 ALA A C 1
ATOM 771 O O . ALA A 1 98 ? -3.244 -2.712 13.591 1.00 97.81 98 ALA A O 1
ATOM 772 N N . ILE A 1 99 ? -3.102 -3.631 11.557 1.00 98.19 99 ILE A N 1
ATOM 773 C CA . ILE A 1 99 ? -4.554 -3.774 11.370 1.00 98.19 99 ILE A CA 1
ATOM 774 C C . ILE A 1 99 ? -5.149 -4.703 12.434 1.00 98.19 99 ILE A C 1
ATOM 776 O O . ILE A 1 99 ? -6.200 -4.390 12.991 1.00 98.19 99 ILE A O 1
ATOM 780 N N . ALA A 1 100 ? -4.473 -5.812 12.752 1.00 97.69 100 ALA A N 1
ATOM 781 C CA . ALA A 1 100 ? -4.917 -6.719 13.807 1.00 97.69 100 ALA A CA 1
ATOM 782 C C . ALA A 1 100 ? -4.923 -6.040 15.190 1.00 97.69 100 ALA A C 1
ATOM 784 O O . ALA A 1 100 ? -5.899 -6.169 15.921 1.00 97.69 100 ALA A O 1
ATOM 785 N N . GLU A 1 101 ? -3.888 -5.262 15.522 1.00 98.12 101 GLU A N 1
ATOM 786 C CA . GLU A 1 101 ? -3.819 -4.500 16.777 1.00 98.12 101 GLU A CA 1
ATOM 787 C C . GLU A 1 101 ? -4.958 -3.472 16.887 1.00 98.12 101 GLU A C 1
ATOM 789 O O . GLU A 1 101 ? -5.607 -3.357 17.928 1.00 98.12 101 GLU A O 1
ATOM 794 N N . ILE A 1 102 ? -5.258 -2.761 15.795 1.00 98.38 102 ILE A N 1
ATOM 795 C CA . ILE A 1 102 ? -6.381 -1.814 15.744 1.00 98.38 102 ILE A CA 1
ATOM 796 C C . ILE A 1 102 ? -7.711 -2.557 15.921 1.00 98.38 102 ILE A C 1
ATOM 798 O O . ILE A 1 102 ? -8.578 -2.085 16.657 1.00 98.38 102 ILE A O 1
ATOM 802 N N . ALA A 1 103 ? -7.877 -3.721 15.289 1.00 98.25 103 ALA A N 1
ATOM 803 C CA . ALA A 1 103 ? -9.079 -4.537 15.428 1.00 98.25 103 ALA A CA 1
ATOM 804 C C . ALA A 1 103 ? -9.297 -5.020 16.868 1.00 98.25 103 ALA A C 1
ATOM 806 O O . ALA A 1 103 ? -10.410 -4.909 17.382 1.00 98.25 103 ALA A O 1
ATOM 807 N N . GLU A 1 104 ? -8.239 -5.470 17.544 1.00 98.31 104 GLU A N 1
ATOM 808 C CA . GLU A 1 104 ? -8.290 -5.851 18.960 1.00 98.31 104 GLU A CA 1
ATOM 809 C C . GLU A 1 104 ? -8.677 -4.662 19.856 1.00 98.31 104 GLU A C 1
ATOM 811 O O . GLU A 1 104 ? -9.524 -4.803 20.742 1.00 98.31 104 GLU A O 1
ATOM 816 N N . ALA A 1 105 ? -8.121 -3.471 19.602 1.00 98.19 105 ALA A N 1
ATOM 817 C CA . ALA A 1 105 ? -8.469 -2.259 20.344 1.00 98.19 105 ALA A CA 1
ATOM 818 C C . ALA A 1 105 ? -9.935 -1.833 20.120 1.00 98.19 105 ALA A C 1
ATOM 820 O O . ALA A 1 105 ? -10.619 -1.432 21.068 1.00 98.19 105 ALA A O 1
ATOM 821 N N . VAL A 1 106 ? -10.444 -1.961 18.887 1.00 98.19 106 VAL A N 1
ATOM 822 C CA . VAL A 1 106 ? -11.859 -1.716 18.559 1.00 98.19 106 VAL A CA 1
ATOM 823 C C . VAL A 1 106 ? -12.773 -2.714 19.271 1.00 98.19 106 VAL A C 1
ATOM 825 O O . VAL A 1 106 ? -13.762 -2.296 19.876 1.00 98.19 106 VAL A O 1
ATOM 828 N N . GLU A 1 107 ? -12.439 -4.006 19.268 1.00 97.88 107 GLU A N 1
ATOM 829 C CA . GLU A 1 107 ? -13.217 -5.042 19.963 1.00 97.88 107 GLU A CA 1
ATOM 830 C C . GLU A 1 107 ? -13.235 -4.823 21.486 1.00 97.88 107 GLU A C 1
ATOM 832 O O . GLU A 1 107 ? -14.276 -4.975 22.132 1.00 97.88 107 GLU A O 1
ATOM 837 N N . ALA A 1 108 ? -12.107 -4.397 22.061 1.00 97.50 108 ALA A N 1
ATOM 838 C CA . ALA A 1 108 ? -11.998 -4.044 23.475 1.00 97.50 108 ALA A CA 1
ATOM 839 C C . ALA A 1 108 ? -12.735 -2.740 23.842 1.00 97.50 108 ALA A C 1
ATOM 841 O O . ALA A 1 108 ? -12.961 -2.475 25.027 1.00 97.50 108 ALA A O 1
ATOM 842 N N . GLY A 1 109 ? -13.122 -1.929 22.851 1.00 96.88 109 GLY A N 1
ATOM 843 C CA . GLY A 1 109 ? -13.739 -0.620 23.055 1.00 96.88 109 GLY A CA 1
ATOM 844 C C . GLY A 1 109 ? -12.773 0.426 23.618 1.00 96.88 109 GLY A C 1
ATOM 845 O O . GLY A 1 109 ? -13.217 1.346 24.311 1.00 96.88 109 GLY A O 1
ATOM 846 N N . ASP A 1 110 ? -11.469 0.294 23.351 1.00 96.50 110 ASP A N 1
ATOM 847 C CA . ASP A 1 110 ? -10.437 1.193 23.874 1.00 96.50 110 ASP A CA 1
ATOM 848 C C . ASP A 1 110 ? -10.374 2.506 23.074 1.00 96.50 110 ASP A C 1
ATOM 850 O O . ASP A 1 110 ? -9.536 2.718 22.196 1.00 96.5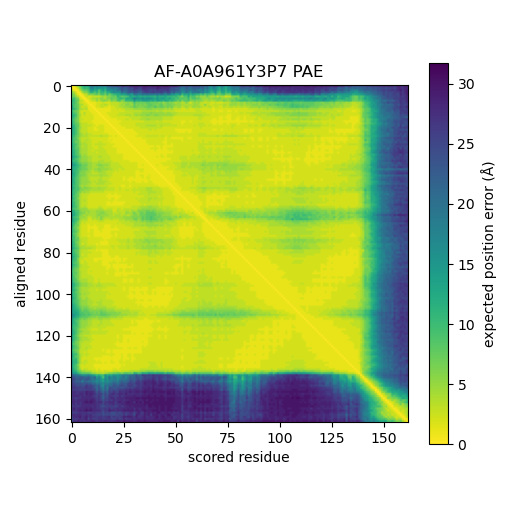0 110 ASP A O 1
ATOM 854 N N . GLN A 1 111 ? -11.302 3.414 23.385 1.00 93.06 111 GLN A N 1
ATOM 855 C CA . GLN A 1 111 ? -11.433 4.705 22.702 1.00 93.06 111 GLN A CA 1
ATOM 856 C C . GLN A 1 111 ? -10.212 5.624 22.862 1.00 93.06 111 GLN A C 1
ATOM 858 O O . GLN A 1 111 ? -10.073 6.574 22.092 1.00 93.06 111 GLN A O 1
ATOM 863 N N . GLU A 1 112 ? -9.341 5.372 23.843 1.00 96.00 112 GLU A N 1
ATOM 864 C CA . GLU A 1 112 ? -8.107 6.139 24.025 1.00 96.00 112 GLU A CA 1
ATOM 865 C C . GLU A 1 112 ? -6.973 5.572 23.164 1.00 96.00 112 GLU A C 1
ATOM 867 O O . GLU A 1 112 ? -6.203 6.339 22.584 1.00 96.00 112 GLU A O 1
ATOM 872 N N . GLN A 1 113 ? -6.885 4.245 23.038 1.00 96.25 113 GLN A N 1
ATOM 873 C CA . GLN A 1 113 ? -5.807 3.577 22.311 1.00 96.25 113 GLN A CA 1
ATOM 874 C C . GLN A 1 113 ? -6.005 3.579 20.787 1.00 96.25 113 GLN A C 1
ATOM 876 O O . GLN A 1 113 ? -5.034 3.781 20.056 1.00 96.25 113 GLN A O 1
ATOM 881 N N . ILE A 1 114 ? -7.241 3.415 20.298 1.00 98.12 114 ILE A N 1
ATOM 882 C CA . ILE A 1 114 ? -7.564 3.379 18.856 1.00 98.12 114 ILE A CA 1
ATOM 883 C C . ILE A 1 114 ? -6.948 4.554 18.072 1.00 98.12 114 ILE A C 1
ATOM 885 O O . ILE A 1 114 ? -6.215 4.291 17.117 1.00 98.12 114 ILE A O 1
ATOM 889 N N . PRO A 1 115 ? -7.183 5.838 18.428 1.00 98.19 115 PRO A N 1
ATOM 890 C CA . PRO A 1 115 ? -6.626 6.953 17.661 1.00 98.19 115 PRO A CA 1
ATOM 891 C C . PRO A 1 115 ? -5.094 6.960 17.653 1.00 98.19 115 PRO A C 1
ATOM 893 O O . PRO A 1 115 ? -4.504 7.332 16.644 1.00 98.19 115 PRO A O 1
ATOM 896 N N . LEU A 1 116 ? -4.447 6.510 18.735 1.00 98.19 116 LEU A N 1
ATOM 897 C CA . LEU A 1 116 ? -2.987 6.487 18.843 1.00 98.19 116 LEU A CA 1
ATOM 898 C C . LEU A 1 116 ? -2.365 5.445 17.907 1.00 98.19 116 LEU A C 1
ATOM 900 O O . LEU A 1 116 ? -1.405 5.755 17.203 1.00 98.19 116 LEU A O 1
ATOM 904 N N . ILE A 1 117 ? -2.910 4.223 17.883 1.00 98.06 117 ILE A N 1
ATOM 905 C CA . ILE A 1 117 ? -2.415 3.158 16.996 1.00 98.06 117 ILE A CA 1
ATOM 906 C C . ILE A 1 117 ? -2.701 3.522 15.536 1.00 98.06 117 ILE A C 1
ATOM 908 O O . ILE A 1 117 ? -1.834 3.359 14.675 1.00 98.06 117 ILE A O 1
ATOM 912 N N . VAL A 1 118 ? -3.893 4.059 15.248 1.00 98.56 118 VAL A N 1
ATOM 913 C CA . VAL A 1 118 ? -4.274 4.486 13.895 1.00 98.56 118 VAL A CA 1
ATOM 914 C C . VAL A 1 118 ? -3.343 5.588 13.389 1.00 98.56 118 VAL A C 1
ATOM 916 O O . VAL A 1 118 ? -2.797 5.447 12.298 1.00 98.56 118 VAL A O 1
ATOM 919 N N . GLU A 1 119 ? -3.101 6.647 14.167 1.00 98.44 119 GLU A N 1
ATOM 920 C CA . GLU A 1 119 ? -2.208 7.748 13.772 1.00 98.44 119 GLU A CA 1
ATOM 921 C C . GLU A 1 119 ? -0.791 7.239 13.466 1.00 98.44 119 GLU A C 1
ATOM 923 O O . GLU A 1 119 ? -0.246 7.518 12.396 1.00 98.44 119 GLU A O 1
ATOM 928 N N . GLN A 1 120 ? -0.231 6.398 14.344 1.00 98.25 120 GLN A N 1
ATOM 929 C CA . GLN A 1 120 ? 1.086 5.784 14.133 1.00 98.25 120 GLN A CA 1
ATOM 930 C C . GLN A 1 120 ? 1.130 4.913 12.870 1.00 98.25 120 GLN A C 1
ATOM 932 O O . GLN A 1 120 ? 2.104 4.950 12.111 1.00 98.25 120 GLN A O 1
ATOM 937 N N . THR A 1 121 ? 0.066 4.148 12.624 1.00 98.50 121 THR A N 1
ATOM 938 C CA . THR A 1 121 ? -0.054 3.277 11.450 1.00 98.50 121 THR A CA 1
ATOM 939 C C . THR A 1 121 ? -0.131 4.090 10.163 1.00 98.50 121 THR A C 1
ATOM 941 O O . THR A 1 121 ? 0.565 3.781 9.193 1.00 98.50 121 THR A O 1
ATOM 944 N N . LEU A 1 122 ? -0.926 5.163 10.153 1.00 98.56 122 LEU A N 1
ATOM 945 C CA . LEU A 1 122 ? -1.088 6.049 9.002 1.00 98.56 122 LEU A CA 1
ATOM 946 C C . LEU A 1 122 ? 0.208 6.774 8.652 1.00 98.56 122 LEU A C 1
ATOM 948 O O . LEU A 1 122 ? 0.567 6.829 7.474 1.00 98.56 122 LEU A O 1
ATOM 952 N N . ASP A 1 123 ? 0.918 7.305 9.646 1.00 98.44 123 ASP A N 1
ATOM 953 C CA . ASP A 1 123 ? 2.188 7.997 9.427 1.00 98.44 123 ASP A CA 1
ATOM 954 C C . ASP A 1 123 ? 3.216 7.073 8.774 1.00 98.44 123 ASP A C 1
ATOM 956 O O . ASP A 1 123 ? 3.877 7.445 7.796 1.00 98.44 123 ASP A O 1
ATOM 960 N N . MET A 1 124 ? 3.307 5.833 9.255 1.00 98.31 124 MET A N 1
ATOM 961 C CA . MET A 1 124 ? 4.252 4.871 8.710 1.00 98.31 124 MET A CA 1
ATOM 962 C C . MET A 1 124 ? 3.855 4.363 7.326 1.00 98.31 124 MET A C 1
ATOM 964 O O . MET A 1 124 ? 4.685 4.361 6.412 1.00 98.31 124 MET A O 1
ATOM 968 N N . ALA A 1 125 ? 2.576 4.046 7.115 1.00 98.12 125 ALA A N 1
ATOM 969 C CA . ALA A 1 125 ? 2.062 3.675 5.801 1.00 98.12 125 ALA A CA 1
ATOM 970 C C . ALA A 1 125 ? 2.307 4.785 4.762 1.00 98.12 125 ALA A C 1
ATOM 972 O O . ALA A 1 125 ? 2.791 4.516 3.663 1.00 98.12 125 ALA A O 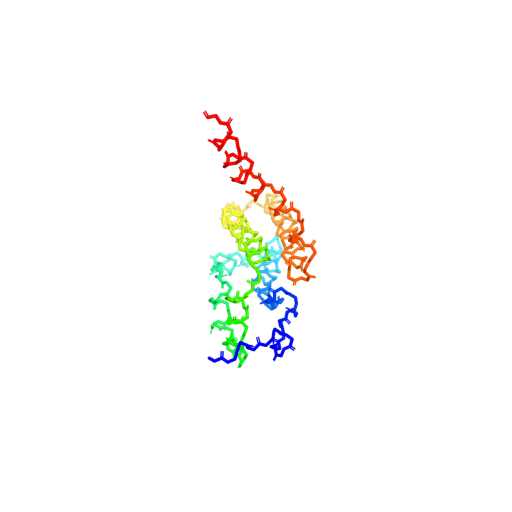1
ATOM 973 N N . ARG A 1 126 ? 2.066 6.057 5.113 1.00 98.19 126 ARG A N 1
ATOM 974 C CA . ARG A 1 126 ? 2.339 7.208 4.231 1.00 98.19 126 ARG A CA 1
ATOM 975 C C . ARG A 1 126 ? 3.828 7.355 3.915 1.00 98.19 126 ARG A C 1
ATOM 977 O O . ARG A 1 126 ? 4.170 7.697 2.781 1.00 98.19 126 ARG A O 1
ATOM 984 N N . GLY A 1 127 ? 4.710 7.062 4.872 1.00 97.88 127 GLY A N 1
ATOM 985 C CA . GLY A 1 127 ? 6.157 7.001 4.652 1.00 97.88 127 GLY A CA 1
ATOM 986 C C . GLY A 1 127 ? 6.547 5.961 3.596 1.00 97.88 127 GLY A C 1
ATOM 987 O O . GLY A 1 127 ? 7.245 6.286 2.629 1.00 97.88 127 GLY A O 1
ATOM 988 N N . PHE A 1 128 ? 6.030 4.736 3.722 1.00 98.06 128 PHE A N 1
ATOM 989 C CA . PHE A 1 128 ? 6.224 3.677 2.727 1.00 98.06 128 PHE A CA 1
ATOM 990 C C . PHE A 1 128 ? 5.658 4.050 1.355 1.00 98.06 128 PHE A C 1
ATOM 992 O O . PHE A 1 128 ? 6.342 3.874 0.347 1.00 98.06 128 PHE A O 1
ATOM 999 N N . LEU A 1 129 ? 4.457 4.631 1.295 1.00 97.75 129 LEU A N 1
ATOM 1000 C CA . LEU A 1 129 ? 3.853 5.078 0.036 1.00 97.75 129 LEU A CA 1
ATOM 1001 C C . LEU A 1 129 ? 4.672 6.183 -0.636 1.00 97.75 129 LEU A C 1
ATOM 1003 O O . LEU A 1 129 ? 4.844 6.169 -1.855 1.00 97.75 129 LEU A O 1
ATOM 1007 N N . GLY A 1 130 ? 5.252 7.096 0.147 1.00 96.94 130 GLY A N 1
ATOM 1008 C CA . GLY A 1 130 ? 6.214 8.079 -0.345 1.00 96.94 130 GLY A CA 1
ATOM 1009 C C . GLY A 1 130 ? 7.459 7.426 -0.956 1.00 96.94 130 GLY A C 1
ATOM 1010 O O . GLY A 1 130 ? 7.852 7.782 -2.071 1.00 96.94 130 GLY A O 1
ATOM 1011 N N . LYS A 1 131 ? 8.043 6.431 -0.272 1.00 96.69 131 LYS A N 1
ATOM 1012 C CA . LYS A 1 131 ? 9.200 5.652 -0.758 1.00 96.69 131 LYS A CA 1
ATOM 1013 C C . LYS A 1 131 ? 8.866 4.901 -2.052 1.00 96.69 131 LYS A C 1
ATOM 1015 O O . LYS A 1 131 ? 9.591 5.043 -3.036 1.00 96.69 131 LYS A O 1
ATOM 1020 N N . LEU A 1 132 ? 7.743 4.181 -2.095 1.00 97.31 132 LEU A N 1
ATOM 1021 C CA . LEU A 1 132 ? 7.260 3.466 -3.284 1.00 97.31 132 LEU A CA 1
ATOM 1022 C C . LEU A 1 132 ? 7.039 4.413 -4.464 1.00 97.31 132 LEU A C 1
ATOM 1024 O O . LEU A 1 132 ? 7.508 4.146 -5.571 1.00 97.31 132 LEU A O 1
ATOM 1028 N N . ASN A 1 133 ? 6.391 5.553 -4.225 1.00 96.69 133 ASN A N 1
ATOM 1029 C CA . ASN A 1 133 ? 6.190 6.570 -5.248 1.00 96.69 133 ASN A CA 1
ATOM 1030 C C . ASN A 1 133 ? 7.529 7.126 -5.767 1.00 96.69 133 ASN A C 1
ATOM 1032 O O . ASN A 1 133 ? 7.694 7.326 -6.971 1.00 96.69 133 ASN A O 1
ATOM 1036 N N . GLY A 1 134 ? 8.515 7.316 -4.886 1.00 96.25 134 GLY A N 1
ATOM 1037 C CA . GLY A 1 134 ? 9.880 7.684 -5.262 1.00 96.25 134 GLY A CA 1
ATOM 1038 C C . GLY A 1 134 ? 10.553 6.640 -6.158 1.00 96.25 134 GLY A C 1
ATOM 1039 O O . GLY A 1 134 ? 11.125 7.004 -7.189 1.00 96.25 134 GLY A O 1
ATOM 1040 N N . ILE A 1 135 ? 10.440 5.350 -5.816 1.00 95.81 135 ILE A N 1
ATOM 1041 C CA . ILE A 1 135 ? 10.961 4.230 -6.621 1.00 95.81 135 ILE A CA 1
ATOM 1042 C C . ILE A 1 135 ? 10.300 4.201 -8.003 1.00 95.81 135 ILE A C 1
ATOM 1044 O O . ILE A 1 135 ? 11.014 4.125 -9.004 1.00 95.81 135 ILE A O 1
ATOM 1048 N N . ILE A 1 136 ? 8.969 4.334 -8.077 1.00 95.81 136 ILE A N 1
ATOM 1049 C CA . ILE A 1 136 ? 8.217 4.377 -9.343 1.00 95.81 136 ILE A CA 1
ATOM 1050 C C . ILE A 1 136 ? 8.752 5.479 -10.263 1.00 95.81 136 ILE A C 1
ATOM 1052 O O . ILE A 1 136 ? 8.955 5.236 -11.452 1.00 95.81 136 ILE A O 1
ATOM 1056 N N . HIS A 1 137 ? 9.069 6.652 -9.714 1.00 95.19 137 HIS A N 1
ATOM 1057 C CA . HIS A 1 137 ? 9.596 7.793 -10.469 1.00 95.19 137 HIS A CA 1
ATOM 1058 C C . HIS A 1 137 ? 11.127 7.808 -10.609 1.00 95.19 137 HIS A C 1
ATOM 1060 O O . HIS A 1 137 ? 11.692 8.779 -11.104 1.00 95.19 137 HIS A O 1
ATOM 1066 N N . GLY A 1 138 ? 11.817 6.750 -10.183 1.00 91.31 138 GLY A N 1
ATOM 1067 C CA . GLY A 1 138 ? 13.244 6.567 -10.433 1.00 91.31 138 GLY A CA 1
ATOM 1068 C C . GLY A 1 138 ? 14.202 7.151 -9.387 1.00 91.31 138 GLY A C 1
ATOM 1069 O O . GLY A 1 138 ? 15.411 7.084 -9.598 1.00 91.31 138 GLY A O 1
ATOM 1070 N N . HIS A 1 139 ? 13.704 7.677 -8.265 1.00 84.69 139 HIS A N 1
ATOM 1071 C CA . HIS A 1 139 ? 14.509 8.416 -7.281 1.00 84.69 139 HIS A CA 1
ATOM 1072 C C . HIS A 1 139 ? 15.308 7.528 -6.311 1.00 84.69 139 HIS A C 1
ATOM 1074 O O . HIS A 1 139 ? 16.284 7.998 -5.743 1.00 84.69 139 HIS A O 1
ATOM 1080 N N . ALA A 1 140 ? 14.922 6.263 -6.119 1.00 64.31 140 ALA A N 1
ATOM 1081 C CA . ALA A 1 140 ? 15.411 5.444 -5.000 1.00 64.31 140 ALA A CA 1
ATOM 1082 C C . ALA A 1 140 ? 16.283 4.229 -5.386 1.00 64.31 140 ALA A C 1
ATOM 1084 O O . ALA A 1 140 ? 16.821 3.572 -4.506 1.00 64.31 140 ALA A O 1
ATOM 1085 N N . ALA A 1 141 ? 16.479 3.918 -6.675 1.00 57.22 141 ALA A N 1
ATOM 1086 C CA . ALA A 1 141 ? 17.303 2.757 -7.062 1.00 57.22 141 ALA A CA 1
ATOM 1087 C C . ALA A 1 141 ? 18.813 3.037 -7.141 1.00 57.22 141 ALA A C 1
ATOM 1089 O O . ALA A 1 141 ? 19.573 2.147 -7.515 1.00 57.22 141 ALA A O 1
ATOM 1090 N N . ALA A 1 142 ? 19.251 4.264 -6.846 1.00 48.94 142 ALA A N 1
ATOM 1091 C CA . ALA A 1 142 ? 20.654 4.655 -6.968 1.00 48.94 142 ALA A CA 1
ATOM 1092 C C . ALA A 1 142 ? 21.511 4.292 -5.741 1.00 48.94 142 ALA A C 1
ATOM 1094 O O . ALA A 1 142 ? 22.731 4.361 -5.843 1.00 48.94 142 ALA A O 1
ATOM 1095 N N . GLU A 1 143 ? 20.916 3.898 -4.609 1.00 50.09 143 GLU A N 1
ATOM 1096 C CA . GLU A 1 143 ? 21.659 3.761 -3.343 1.00 50.09 143 GLU A CA 1
ATOM 1097 C C . GLU A 1 143 ? 22.083 2.321 -2.977 1.00 50.09 143 GLU A C 1
ATOM 1099 O O . GLU A 1 143 ? 22.894 2.163 -2.073 1.00 50.09 143 GLU A O 1
ATOM 1104 N N . GLU A 1 144 ? 21.644 1.269 -3.689 1.00 49.88 144 GLU A N 1
ATOM 1105 C CA . GLU A 1 144 ? 21.902 -0.132 -3.265 1.00 49.88 144 GLU A CA 1
ATOM 1106 C C . GLU A 1 144 ? 22.662 -1.040 -4.257 1.00 49.88 144 GLU A C 1
ATOM 1108 O O . GLU A 1 144 ? 22.834 -2.228 -3.991 1.00 49.88 144 GLU A O 1
ATOM 1113 N N . ILE A 1 145 ? 23.181 -0.529 -5.380 1.00 46.69 145 ILE A N 1
ATOM 1114 C CA . ILE A 1 145 ? 23.921 -1.369 -6.358 1.00 46.69 145 ILE A CA 1
ATOM 1115 C C . ILE A 1 145 ? 25.447 -1.207 -6.251 1.00 46.69 145 ILE A C 1
ATOM 1117 O O . ILE A 1 145 ? 26.183 -1.898 -6.943 1.00 46.69 145 ILE A O 1
ATOM 1121 N N . ASP A 1 146 ? 25.955 -0.351 -5.364 1.00 42.44 146 ASP A N 1
ATOM 1122 C CA . ASP A 1 146 ? 27.404 -0.098 -5.251 1.00 42.44 146 ASP A CA 1
ATOM 1123 C C . ASP A 1 146 ? 28.130 -1.022 -4.250 1.00 42.44 146 ASP A C 1
ATOM 1125 O O . ASP A 1 146 ? 29.294 -0.813 -3.932 1.00 42.44 146 ASP A O 1
ATOM 1129 N N . ALA A 1 147 ? 27.467 -2.056 -3.715 1.00 46.41 147 ALA A N 1
ATOM 1130 C CA . ALA A 1 147 ? 28.045 -2.868 -2.634 1.00 46.41 147 ALA A CA 1
ATOM 1131 C C . ALA A 1 147 ? 28.291 -4.353 -2.956 1.00 46.41 147 ALA A C 1
ATOM 1133 O O . ALA A 1 147 ? 28.804 -5.058 -2.090 1.00 46.41 147 ALA A O 1
ATOM 1134 N N . THR A 1 148 ? 27.949 -4.868 -4.148 1.00 45.78 148 THR A N 1
ATOM 1135 C CA . THR A 1 148 ? 28.098 -6.321 -4.413 1.00 45.78 148 THR A CA 1
ATOM 1136 C C . THR A 1 148 ? 28.775 -6.741 -5.719 1.00 45.78 148 THR A C 1
ATOM 1138 O O . THR A 1 148 ? 29.237 -7.877 -5.763 1.00 45.78 148 THR A O 1
ATOM 1141 N N . ASP A 1 149 ? 28.977 -5.870 -6.714 1.00 47.72 149 ASP A N 1
ATOM 1142 C CA . ASP A 1 149 ? 29.694 -6.272 -7.948 1.00 47.72 149 ASP A CA 1
ATOM 1143 C C . ASP A 1 149 ? 31.229 -6.124 -7.864 1.00 47.72 149 ASP A C 1
ATOM 1145 O O . ASP A 1 149 ? 31.960 -6.789 -8.598 1.00 47.72 149 ASP A O 1
ATOM 1149 N N . ASP A 1 150 ? 31.758 -5.342 -6.915 1.00 51.34 150 ASP A N 1
ATOM 1150 C CA . ASP A 1 150 ? 33.212 -5.147 -6.778 1.00 51.34 150 ASP A CA 1
ATOM 1151 C C . ASP A 1 150 ? 33.921 -6.259 -5.982 1.00 51.34 150 ASP A C 1
ATOM 1153 O O . ASP A 1 150 ? 35.148 -6.382 -6.031 1.00 51.34 150 ASP A O 1
ATOM 1157 N N . THR A 1 151 ? 33.179 -7.117 -5.269 1.00 51.91 151 THR A N 1
ATOM 1158 C CA . THR A 1 151 ? 33.804 -8.124 -4.388 1.00 51.91 151 THR A CA 1
ATOM 1159 C C . THR A 1 151 ? 34.138 -9.425 -5.128 1.00 51.91 151 THR A C 1
ATOM 1161 O O . THR A 1 151 ? 35.187 -10.012 -4.870 1.00 51.91 151 THR A O 1
ATOM 1164 N N . GLU A 1 152 ? 33.338 -9.846 -6.117 1.00 51.81 152 GLU A N 1
ATOM 1165 C CA . GLU A 1 152 ? 33.635 -11.067 -6.889 1.00 51.81 152 GLU A CA 1
ATOM 1166 C C . GLU A 1 152 ? 34.834 -10.887 -7.838 1.00 51.81 152 GLU A C 1
ATOM 1168 O O . GLU A 1 152 ? 35.656 -11.796 -7.981 1.00 51.81 152 GLU A O 1
ATOM 1173 N N . MET A 1 153 ? 35.014 -9.698 -8.429 1.00 55.88 153 MET A N 1
ATOM 1174 C CA . MET A 1 153 ? 36.149 -9.437 -9.325 1.00 55.88 153 MET A CA 1
ATOM 1175 C C . MET A 1 153 ? 37.467 -9.206 -8.562 1.00 55.88 153 MET A C 1
ATOM 1177 O O . MET A 1 153 ? 38.528 -9.632 -9.026 1.00 55.88 153 MET A O 1
ATOM 1181 N N . ALA A 1 154 ? 37.415 -8.597 -7.369 1.00 55.62 154 ALA A N 1
ATOM 1182 C CA . ALA A 1 154 ? 38.593 -8.389 -6.520 1.00 55.62 154 ALA A CA 1
ATOM 1183 C C . ALA A 1 154 ? 39.154 -9.707 -5.958 1.00 55.62 154 ALA A C 1
ATOM 1185 O O . ALA A 1 154 ? 40.372 -9.873 -5.858 1.00 55.62 154 ALA A O 1
ATOM 1186 N N . GLN A 1 155 ? 38.280 -10.665 -5.642 1.00 58.72 155 GLN A N 1
ATOM 1187 C CA . GLN A 1 155 ? 38.678 -11.961 -5.095 1.00 58.72 155 GLN A CA 1
ATOM 1188 C C . GLN A 1 155 ? 39.223 -12.898 -6.187 1.00 58.72 155 GLN A C 1
ATOM 1190 O O . GLN A 1 155 ? 40.238 -13.561 -5.979 1.00 58.72 155 GLN A O 1
ATOM 1195 N N . ALA A 1 156 ? 38.651 -12.855 -7.397 1.00 63.06 156 ALA A N 1
ATOM 1196 C CA . ALA A 1 156 ? 39.163 -13.599 -8.552 1.00 63.06 156 ALA A CA 1
ATOM 1197 C C . ALA A 1 156 ? 40.547 -13.113 -9.038 1.00 63.06 156 ALA A C 1
ATOM 1199 O O . ALA A 1 156 ? 41.345 -13.912 -9.528 1.00 63.06 156 ALA A O 1
ATOM 1200 N N . LEU A 1 157 ? 40.862 -11.818 -8.894 1.00 59.53 157 LEU A N 1
ATOM 1201 C CA . LEU A 1 157 ? 42.186 -11.268 -9.227 1.00 59.53 157 LEU A CA 1
ATOM 1202 C C . LEU A 1 157 ? 43.262 -11.618 -8.190 1.00 59.53 157 LEU A C 1
ATOM 1204 O O . LEU A 1 157 ? 44.429 -11.758 -8.557 1.00 59.53 157 LEU A O 1
ATOM 1208 N N . ALA A 1 158 ? 42.887 -11.774 -6.918 1.00 65.12 158 ALA A N 1
ATOM 1209 C CA . ALA A 1 158 ? 43.814 -12.154 -5.854 1.00 65.12 158 ALA A CA 1
ATOM 1210 C C . ALA A 1 158 ? 44.269 -13.621 -5.974 1.00 65.12 158 ALA A C 1
ATOM 1212 O O . ALA A 1 158 ? 45.457 -13.901 -5.814 1.00 65.12 158 ALA A O 1
ATOM 1213 N N . ASP A 1 159 ? 43.362 -14.531 -6.340 1.00 70.12 159 ASP A N 1
ATOM 1214 C CA . ASP A 1 159 ? 43.664 -15.963 -6.497 1.00 70.12 159 ASP A CA 1
ATOM 1215 C C . ASP A 1 159 ? 44.448 -16.290 -7.781 1.00 70.12 159 ASP A C 1
ATOM 1217 O O . ASP A 1 159 ? 45.052 -17.353 -7.886 1.00 70.12 159 ASP A O 1
ATOM 1221 N N . ALA A 1 160 ? 44.487 -15.380 -8.760 1.00 73.06 160 ALA A N 1
ATOM 1222 C CA . ALA A 1 160 ? 45.262 -15.551 -9.992 1.00 73.06 160 ALA A CA 1
ATOM 1223 C C . ALA A 1 160 ? 46.738 -15.109 -9.870 1.00 73.06 160 ALA A C 1
ATOM 1225 O O . ALA A 1 160 ? 47.500 -15.250 -10.831 1.00 73.06 160 ALA A O 1
ATOM 1226 N N . LEU A 1 161 ? 47.139 -14.541 -8.724 1.00 67.81 161 LEU A N 1
ATOM 1227 C CA . LEU A 1 161 ? 48.476 -13.975 -8.487 1.00 67.81 161 LEU A CA 1
ATOM 1228 C C . LEU A 1 161 ? 49.311 -14.727 -7.432 1.00 67.81 161 LEU A C 1
ATOM 1230 O O . LEU A 1 161 ? 50.419 -14.279 -7.121 1.00 67.81 161 LEU A O 1
ATOM 1234 N N . PHE A 1 162 ? 48.834 -15.870 -6.93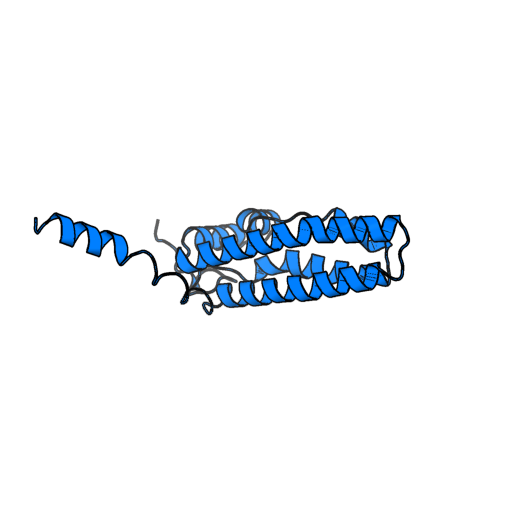3 1.00 55.69 162 PHE A N 1
ATOM 1235 C CA . PHE A 1 162 ? 49.580 -16.799 -6.072 1.00 55.69 162 PHE A CA 1
ATOM 1236 C C . PHE A 1 162 ? 49.590 -18.215 -6.657 1.00 55.69 162 PHE A C 1
ATOM 1238 O O . PHE A 1 162 ? 50.558 -18.951 -6.351 1.00 55.69 162 PHE A O 1
#

Nearest PDB structures (foldseek):
  3u3f-assembly3_C  TM=4.565E-01  e=4.868E-01  Homo sapiens
  2b0h-assembly1_A  TM=4.720E-01  e=1.375E+00  Mus musculus

Sequence (162 aa):
MPVARFKDVEGVHPQTGLATDYLNHYNEIVMLLDLVPAMPECIEDVSAWTPKSYVEHFRDSGLGIADGVIAAYESAPRTYRAAFDATVRELDEFLYPAIAEIAEAVEAGDQEQIPLIVEQTLDMARGFLGKLNGIIHGHAAAEEIDATDDTEMAQALADALF

Secondary structure (DSSP, 8-state):
-PPPPGGGSTTB-TTT--BGGGGHHHHHHHHHHHHTTT-GGGHHHHHH-----HHHHHHHS--TTHHHHHHHHHTS-HHHHHHHHHHHHHHHHHHHHHHHHHHHHHHHT-TTHHHHHHHHHHHHHHHHHHHHHHHHTTSSTTSSSSSSHHHHHHHHHHHT--

Mean predicted aligned error: 8.16 Å

pLDDT: mean 88.58, std 15.94, range [39.66, 98.56]

Radius of gyration: 20.2 Å; Cα contacts (8 Å, |Δi|>4): 155; chains: 1; bounding box: 67×25×54 Å

Solvent-accessible surface area (backbone atoms only — not comparable to full-atom values): 9288 Å² total; per-residue (Å²): 129,86,77,78,57,34,74,79,34,83,74,32,31,60,85,29,18,32,47,68,71,69,52,47,70,55,52,51,49,51,56,45,52,71,40,26,72,84,37,58,75,44,44,59,61,57,68,67,56,73,90,64,55,74,61,54,49,39,69,70,63,76,51,96,55,28,70,54,48,46,54,28,45,76,65,23,49,64,55,36,46,50,56,43,56,49,51,51,50,55,46,50,69,48,46,56,59,51,54,50,53,47,46,52,31,54,74,72,61,38,78,76,55,34,48,55,54,43,52,55,49,48,56,51,51,51,50,49,51,52,51,48,54,34,30,37,74,59,73,58,47,80,80,76,69,88,81,64,72,69,57,63,60,56,52,57,57,56,68,74,74,116